Protein AF-A0A4Q5SPE1-F1 (afdb_monomer_lite)

Structure (mmCIF, N/CA/C/O backbone):
data_AF-A0A4Q5SPE1-F1
#
_entry.id   AF-A0A4Q5SPE1-F1
#
loop_
_atom_site.group_PDB
_atom_site.id
_atom_site.type_symbol
_atom_site.label_atom_id
_atom_site.label_alt_id
_atom_site.label_comp_id
_atom_site.label_asym_id
_atom_site.label_entity_id
_atom_site.label_seq_id
_atom_site.pdbx_PDB_ins_code
_atom_site.Cartn_x
_atom_site.Cartn_y
_atom_site.Cartn_z
_atom_site.occupancy
_atom_site.B_iso_or_equiv
_atom_site.auth_seq_id
_atom_site.auth_comp_id
_atom_site.auth_asym_id
_atom_site.auth_atom_id
_atom_site.pdbx_PDB_model_num
ATOM 1 N N . TRP A 1 1 ? 12.655 -14.674 -2.182 1.00 82.31 1 TRP A N 1
ATOM 2 C CA . TRP A 1 1 ? 11.904 -13.418 -2.076 1.00 82.31 1 TRP A CA 1
ATOM 3 C C . TRP A 1 1 ? 12.633 -12.518 -1.113 1.00 82.31 1 TRP A C 1
ATOM 5 O O . TRP A 1 1 ? 12.969 -12.985 -0.029 1.00 82.31 1 TRP A O 1
ATOM 15 N N . ASP A 1 2 ? 12.854 -11.272 -1.507 1.00 93.50 2 ASP A N 1
ATOM 16 C CA . ASP A 1 2 ? 13.227 -10.207 -0.583 1.00 93.50 2 ASP A CA 1
ATOM 17 C C . ASP A 1 2 ? 11.946 -9.484 -0.164 1.00 93.50 2 ASP A C 1
ATOM 19 O O . ASP A 1 2 ? 11.130 -9.115 -1.010 1.00 93.50 2 ASP A O 1
ATOM 23 N N . LEU A 1 3 ? 11.742 -9.314 1.143 1.00 95.25 3 LEU A N 1
ATOM 24 C CA . LEU A 1 3 ? 10.638 -8.517 1.670 1.00 95.25 3 LEU A CA 1
ATOM 25 C C . LEU A 1 3 ? 11.156 -7.114 1.969 1.00 95.25 3 LEU A C 1
ATOM 27 O O . LEU A 1 3 ? 11.956 -6.921 2.883 1.00 95.25 3 LEU A O 1
ATOM 31 N N . ILE A 1 4 ? 10.696 -6.142 1.190 1.00 97.56 4 ILE A N 1
ATOM 32 C CA . ILE A 1 4 ? 11.145 -4.755 1.289 1.00 97.56 4 ILE A CA 1
ATOM 33 C C . ILE A 1 4 ? 10.110 -3.957 2.080 1.00 97.56 4 ILE A C 1
ATOM 35 O O . ILE A 1 4 ? 8.936 -3.907 1.714 1.00 97.56 4 ILE A O 1
ATOM 39 N N . GLU A 1 5 ? 10.544 -3.325 3.170 1.00 97.62 5 GLU A N 1
ATOM 40 C CA . GLU A 1 5 ? 9.685 -2.456 3.973 1.00 97.62 5 GLU A CA 1
ATOM 41 C C . GLU A 1 5 ? 9.263 -1.219 3.165 1.00 97.62 5 GLU A C 1
ATOM 43 O O . GLU A 1 5 ? 10.100 -0.461 2.670 1.00 97.62 5 GLU A O 1
ATOM 48 N N . GLY A 1 6 ? 7.952 -0.990 3.056 1.00 95.75 6 GLY A N 1
ATOM 49 C CA . GLY A 1 6 ? 7.404 0.199 2.408 1.00 95.75 6 GLY A CA 1
ATOM 50 C C . GLY A 1 6 ? 7.757 1.488 3.157 1.00 95.75 6 GLY A C 1
ATOM 51 O O . GLY A 1 6 ? 7.796 1.515 4.383 1.00 95.75 6 GLY A O 1
ATOM 52 N N . GLN A 1 7 ? 7.962 2.585 2.425 1.00 96.75 7 GLN A N 1
ATOM 53 C CA . GLN A 1 7 ? 8.281 3.893 3.003 1.00 96.75 7 GLN A CA 1
ATOM 54 C C . GLN A 1 7 ? 7.366 4.983 2.446 1.00 96.75 7 GLN A C 1
ATOM 56 O O . GLN A 1 7 ? 7.268 5.176 1.232 1.00 96.75 7 GLN A O 1
ATOM 61 N N . GLY A 1 8 ? 6.730 5.739 3.343 1.00 94.94 8 GLY A N 1
ATOM 62 C CA . GLY A 1 8 ? 5.897 6.888 2.989 1.00 94.94 8 GLY A CA 1
ATOM 63 C C . GLY A 1 8 ? 4.587 6.530 2.279 1.00 94.94 8 GLY A C 1
ATOM 64 O O . GLY A 1 8 ? 3.982 5.490 2.517 1.00 94.94 8 GLY A O 1
ATOM 65 N N . SER A 1 9 ? 4.116 7.450 1.439 1.00 97.06 9 SER A N 1
ATOM 66 C CA . SER A 1 9 ? 2.994 7.241 0.522 1.00 97.06 9 SER A CA 1
ATOM 67 C C . SER A 1 9 ? 3.122 8.209 -0.651 1.00 97.06 9 SER A C 1
ATOM 69 O O . SER A 1 9 ? 3.428 9.384 -0.434 1.00 97.06 9 SER A O 1
ATOM 71 N N . LEU A 1 10 ? 2.783 7.762 -1.867 1.00 97.94 10 LEU A N 1
ATOM 72 C CA . LEU A 1 10 ? 2.685 8.621 -3.059 1.00 97.94 10 LEU A CA 1
ATOM 73 C C . LEU A 1 10 ? 1.749 9.826 -2.864 1.00 97.94 10 LEU A C 1
ATOM 75 O O . LEU A 1 10 ? 1.916 10.854 -3.512 1.00 97.94 10 LEU A O 1
ATOM 79 N N . PHE A 1 11 ? 0.784 9.724 -1.948 1.00 97.12 11 PHE A N 1
ATOM 80 C CA . PHE A 1 11 ? -0.184 10.785 -1.670 1.00 97.12 11 PHE A CA 1
ATOM 81 C C . PHE A 1 11 ? 0.265 11.735 -0.554 1.00 97.12 11 PHE A C 1
ATOM 83 O O . PHE A 1 11 ? -0.384 12.757 -0.322 1.00 97.12 11 PHE A O 1
ATOM 90 N N . HIS A 1 12 ? 1.362 11.428 0.146 1.00 97.19 12 HIS A N 1
ATOM 91 C CA . HIS A 1 12 ? 1.887 12.286 1.199 1.00 97.19 12 HIS A CA 1
ATOM 92 C C . HIS A 1 12 ? 2.892 13.301 0.616 1.00 97.19 12 HIS A C 1
ATOM 94 O O . HIS A 1 12 ? 3.975 12.893 0.196 1.00 97.19 12 HIS A O 1
ATOM 100 N N . PRO A 1 13 ? 2.627 14.624 0.664 1.00 94.75 13 PRO A N 1
ATOM 101 C CA . PRO A 1 13 ? 3.460 15.650 0.020 1.00 94.75 13 PRO A CA 1
ATOM 102 C C . PRO A 1 13 ? 4.951 15.583 0.368 1.00 94.75 13 PRO A C 1
ATOM 104 O O . PRO A 1 13 ? 5.798 15.736 -0.502 1.00 94.75 13 PRO A O 1
ATOM 107 N N . SER A 1 14 ? 5.278 15.314 1.634 1.00 95.88 14 SER A N 1
ATOM 108 C CA . SER A 1 14 ? 6.671 15.230 2.094 1.00 95.88 14 SER A CA 1
ATOM 109 C C . SER A 1 14 ? 7.366 13.899 1.787 1.00 95.88 14 SER A C 1
ATOM 111 O O . SER A 1 14 ? 8.584 13.832 1.894 1.00 95.88 14 SER A O 1
ATOM 113 N N 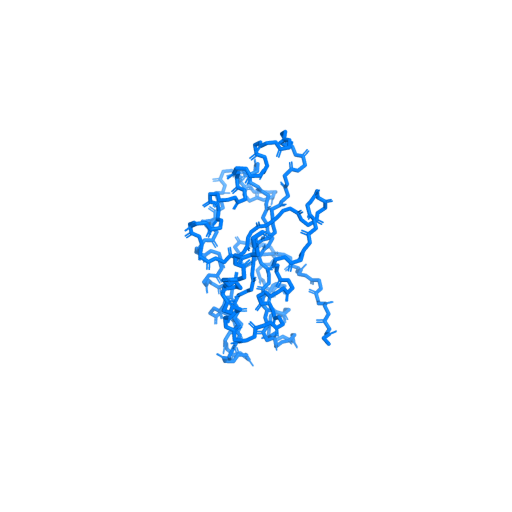. PHE A 1 15 ? 6.623 12.837 1.446 1.00 96.06 15 PHE A N 1
ATOM 114 C CA . PHE A 1 15 ? 7.167 11.473 1.349 1.00 96.06 15 PHE A CA 1
ATOM 115 C C . PHE A 1 15 ? 6.908 10.788 0.004 1.00 96.06 15 PHE A C 1
ATOM 117 O O . PHE A 1 15 ? 7.445 9.709 -0.226 1.00 96.06 15 PHE A O 1
ATOM 124 N N . ALA A 1 16 ? 6.160 11.415 -0.907 1.00 97.06 16 ALA A N 1
ATOM 125 C CA . ALA A 1 16 ? 5.860 10.847 -2.218 1.00 97.06 16 ALA A CA 1
ATOM 126 C C . ALA A 1 16 ? 7.129 10.476 -3.000 1.00 97.06 16 ALA A C 1
ATOM 128 O O . ALA A 1 16 ? 7.211 9.386 -3.557 1.00 97.06 16 ALA A O 1
ATOM 129 N N . GLY A 1 17 ? 8.155 11.336 -2.969 1.00 98.00 17 GLY A N 1
ATOM 130 C CA . GLY A 1 17 ? 9.440 11.057 -3.616 1.00 98.00 17 GLY A CA 1
ATOM 131 C C . GLY A 1 17 ? 10.166 9.835 -3.041 1.00 98.00 17 GLY A C 1
ATOM 132 O O . GLY A 1 17 ? 10.805 9.105 -3.793 1.00 98.00 17 GLY A O 1
ATOM 133 N N . VAL A 1 18 ? 10.020 9.572 -1.736 1.00 98.00 18 VAL A N 1
ATOM 134 C CA . VAL A 1 18 ? 10.597 8.384 -1.084 1.00 98.00 18 VAL A CA 1
ATOM 135 C C . VAL A 1 18 ? 9.904 7.122 -1.589 1.00 98.00 18 VAL A C 1
ATOM 137 O O . VAL A 1 18 ? 10.581 6.182 -1.993 1.00 98.00 18 VAL A O 1
ATOM 140 N N . SER A 1 19 ? 8.569 7.118 -1.637 1.00 98.12 19 SER A N 1
ATOM 141 C CA . SER A 1 19 ? 7.805 5.977 -2.155 1.00 98.12 19 SER A CA 1
ATOM 142 C C . SER A 1 19 ? 8.113 5.704 -3.628 1.00 98.12 19 SER A C 1
ATOM 144 O O . SER A 1 19 ? 8.332 4.554 -3.991 1.00 98.12 19 SER A O 1
ATOM 146 N N . THR A 1 20 ? 8.196 6.742 -4.468 1.00 98.50 20 THR A N 1
ATOM 147 C CA . THR A 1 20 ? 8.575 6.588 -5.883 1.00 98.50 20 THR A CA 1
ATOM 148 C C . THR A 1 20 ? 9.974 5.997 -6.024 1.00 98.50 20 THR A C 1
ATOM 150 O O . THR A 1 20 ? 10.152 5.023 -6.750 1.00 98.50 20 THR A O 1
ATOM 153 N N . GLY A 1 21 ? 10.959 6.549 -5.305 1.00 98.44 21 GLY A N 1
ATOM 154 C CA . GLY A 1 21 ? 12.332 6.046 -5.336 1.00 98.44 21 GLY A CA 1
ATOM 155 C C . GLY A 1 21 ? 12.431 4.592 -4.875 1.00 98.44 21 GLY A C 1
ATOM 156 O O . GLY A 1 21 ? 13.136 3.804 -5.501 1.00 98.44 21 GLY A O 1
ATOM 157 N N . LEU A 1 22 ? 11.676 4.218 -3.836 1.00 98.38 22 LEU A N 1
ATOM 158 C CA . LEU A 1 22 ? 11.610 2.842 -3.353 1.00 98.38 22 LEU A CA 1
ATOM 159 C C . LEU A 1 22 ? 11.001 1.906 -4.400 1.00 98.38 22 LEU A C 1
ATOM 161 O O . LEU A 1 22 ? 11.615 0.896 -4.713 1.00 98.38 22 LEU A O 1
ATOM 165 N N . LEU A 1 23 ? 9.838 2.241 -4.970 1.00 98.44 23 LEU A N 1
ATOM 166 C CA . LEU A 1 23 ? 9.184 1.409 -5.989 1.00 98.44 23 LEU A CA 1
ATOM 167 C C . LEU A 1 23 ? 10.078 1.208 -7.219 1.00 98.44 23 LEU A C 1
ATOM 169 O O . LEU A 1 23 ? 10.174 0.097 -7.735 1.00 98.44 23 LEU A O 1
ATOM 173 N N . HIS A 1 24 ? 10.757 2.264 -7.674 1.00 98.62 24 HIS A N 1
ATOM 174 C CA . HIS A 1 24 ? 11.638 2.189 -8.842 1.00 98.62 24 HIS A CA 1
ATOM 175 C C . HIS A 1 24 ? 12.935 1.437 -8.570 1.00 98.62 24 HIS A C 1
ATOM 177 O O . HIS A 1 24 ? 13.381 0.675 -9.423 1.00 98.62 24 HIS A O 1
ATOM 183 N N . GLY A 1 25 ? 13.534 1.639 -7.397 1.00 97.94 25 GLY A N 1
ATOM 184 C CA . GLY A 1 25 ? 14.774 0.969 -7.012 1.00 97.94 25 GLY A CA 1
ATOM 185 C C . GLY A 1 25 ? 14.574 -0.502 -6.655 1.00 97.94 25 GLY A C 1
ATOM 186 O O . GLY A 1 25 ? 15.408 -1.330 -7.004 1.00 97.94 25 GLY A O 1
ATOM 187 N N . ALA A 1 26 ? 13.464 -0.830 -5.990 1.00 97.75 26 ALA A N 1
ATOM 188 C CA . ALA A 1 26 ? 13.127 -2.194 -5.593 1.00 97.75 26 ALA A CA 1
ATOM 189 C C . ALA A 1 26 ? 12.700 -3.071 -6.773 1.00 97.75 26 ALA A C 1
ATOM 191 O O . ALA A 1 26 ? 12.840 -4.286 -6.702 1.00 97.75 26 ALA A O 1
ATOM 192 N N . GLN A 1 27 ? 12.141 -2.457 -7.821 1.00 98.06 27 GLN A N 1
ATOM 193 C CA . GLN A 1 27 ? 11.566 -3.149 -8.970 1.00 98.06 27 GLN A CA 1
ATOM 194 C C . GLN A 1 27 ? 10.659 -4.338 -8.569 1.00 98.06 27 GLN A C 1
ATOM 196 O O . GLN A 1 27 ? 10.866 -5.456 -9.042 1.00 98.06 27 GLN A O 1
ATOM 201 N N . PRO A 1 28 ? 9.624 -4.123 -7.735 1.00 97.88 28 PRO A N 1
ATOM 202 C CA . PRO A 1 28 ? 8.872 -5.213 -7.123 1.00 97.88 28 PRO A CA 1
ATOM 203 C C . PRO A 1 28 ? 8.111 -6.066 -8.145 1.00 97.88 28 PRO A C 1
ATOM 205 O O . PRO A 1 28 ? 7.509 -5.551 -9.088 1.00 97.88 28 PRO A O 1
ATOM 208 N N . GLU A 1 29 ? 8.056 -7.373 -7.896 1.00 97.38 29 GLU A N 1
ATOM 209 C CA . GLU A 1 29 ? 7.159 -8.302 -8.601 1.00 97.38 29 GLU A CA 1
ATOM 210 C C . GLU A 1 29 ? 5.737 -8.273 -8.018 1.00 97.38 29 GLU A C 1
ATOM 212 O O . GLU A 1 29 ? 4.748 -8.459 -8.730 1.00 97.38 29 GLU A O 1
ATOM 217 N N . ALA A 1 30 ? 5.626 -7.994 -6.719 1.00 97.50 30 ALA A N 1
ATOM 218 C CA . ALA A 1 30 ? 4.375 -7.965 -5.980 1.00 97.50 30 ALA A CA 1
ATOM 219 C C . ALA A 1 30 ? 4.339 -6.801 -4.981 1.00 97.50 30 ALA A C 1
ATOM 221 O O . ALA A 1 30 ? 5.362 -6.434 -4.404 1.00 97.50 30 ALA A O 1
ATOM 222 N N . ILE A 1 31 ? 3.151 -6.240 -4.752 1.00 98.00 31 ILE A N 1
ATOM 223 C CA . ILE A 1 31 ? 2.905 -5.184 -3.763 1.00 98.00 31 ILE A CA 1
ATOM 224 C C . ILE A 1 31 ? 1.781 -5.614 -2.815 1.00 98.00 31 ILE A C 1
ATOM 226 O O . ILE A 1 31 ? 0.727 -6.080 -3.254 1.00 98.00 31 ILE A O 1
ATOM 230 N N . VAL A 1 32 ? 1.988 -5.389 -1.517 1.00 98.12 32 VAL A N 1
ATOM 231 C CA . VAL A 1 32 ? 0.952 -5.459 -0.475 1.00 98.12 32 VAL A CA 1
ATOM 232 C C . VAL A 1 32 ? 0.652 -4.039 -0.004 1.00 98.12 32 VAL A C 1
ATOM 234 O O . VAL A 1 32 ? 1.566 -3.294 0.348 1.00 98.12 32 VAL A O 1
ATOM 237 N N . MET A 1 33 ? -0.620 -3.641 -0.011 1.00 97.94 33 MET A N 1
ATOM 238 C CA . MET A 1 33 ? -1.034 -2.313 0.453 1.00 97.94 33 MET A CA 1
ATOM 239 C C . MET A 1 33 ? -1.286 -2.326 1.956 1.00 97.94 33 MET A C 1
ATOM 241 O O . MET A 1 33 ? -2.071 -3.138 2.428 1.00 97.94 33 MET A O 1
ATOM 245 N N . CYS A 1 34 ? -0.712 -1.384 2.701 1.00 97.38 34 CYS A N 1
ATOM 246 C CA . CYS A 1 34 ? -0.992 -1.224 4.129 1.00 97.38 34 CYS A CA 1
ATOM 247 C C . CYS A 1 34 ? -1.893 -0.011 4.378 1.00 97.38 34 CYS A C 1
ATOM 249 O O . CYS A 1 34 ? -1.652 1.069 3.831 1.00 97.38 34 CYS A O 1
ATOM 251 N N . HIS A 1 35 ? -2.900 -0.154 5.240 1.00 97.25 35 HIS A N 1
ATOM 252 C CA . HIS A 1 35 ? -3.808 0.938 5.573 1.00 97.25 35 HIS A CA 1
ATOM 253 C C . HIS A 1 35 ? -4.278 0.914 7.028 1.00 97.25 35 HIS A C 1
ATOM 255 O O . HIS A 1 35 ? -4.446 -0.129 7.646 1.00 97.25 35 HIS A O 1
ATOM 261 N N . ASP A 1 36 ? -4.493 2.108 7.567 1.00 96.25 36 ASP A N 1
ATOM 262 C CA . ASP A 1 36 ? -5.078 2.353 8.879 1.00 96.25 36 ASP A CA 1
ATOM 263 C C . ASP A 1 36 ? -6.481 2.948 8.653 1.00 96.25 36 ASP A C 1
ATOM 265 O O . ASP A 1 36 ? -6.574 4.126 8.292 1.00 96.25 36 ASP A O 1
ATOM 269 N N . PRO A 1 37 ? -7.554 2.151 8.817 1.00 94.12 37 PRO A N 1
ATOM 270 C CA . PRO A 1 37 ? -8.925 2.548 8.507 1.00 94.12 37 PRO A CA 1
ATOM 271 C C . PRO A 1 37 ? -9.488 3.590 9.477 1.00 94.12 37 PRO A C 1
ATOM 273 O O . PRO A 1 37 ? -10.484 4.235 9.166 1.00 94.12 37 PRO A O 1
ATOM 276 N N . SER A 1 38 ? -8.852 3.791 10.636 1.00 92.75 38 SER A N 1
ATOM 277 C CA . SER A 1 38 ? -9.252 4.836 11.587 1.00 92.75 38 SER A CA 1
ATOM 278 C C . SER A 1 38 ? -8.819 6.236 11.141 1.00 92.75 38 SER A C 1
ATOM 280 O O . SER A 1 38 ? -9.215 7.247 11.723 1.00 92.75 38 SER A O 1
ATOM 282 N N . ARG A 1 39 ? -7.973 6.318 10.108 1.00 93.19 39 ARG A N 1
ATOM 283 C CA . ARG A 1 39 ? -7.339 7.562 9.700 1.00 93.19 39 ARG A CA 1
ATOM 284 C C . ARG A 1 39 ? -8.228 8.364 8.756 1.00 93.19 39 ARG A C 1
ATOM 286 O O . ARG A 1 39 ? -8.352 8.061 7.578 1.00 93.19 39 ARG A O 1
ATOM 293 N N . GLU A 1 40 ? -8.745 9.478 9.254 1.00 92.50 40 GLU A N 1
ATOM 294 C CA . GLU A 1 40 ? -9.583 10.395 8.465 1.00 92.50 40 GLU A CA 1
ATOM 295 C C . GLU A 1 40 ? -8.775 11.360 7.576 1.00 92.50 40 GLU A C 1
ATOM 297 O O . GLU A 1 40 ? -9.263 11.861 6.559 1.00 92.50 40 GLU A O 1
ATOM 302 N N . HIS A 1 41 ? -7.518 11.624 7.948 1.00 95.44 41 HIS A N 1
ATOM 303 C CA . HIS A 1 41 ? -6.661 12.622 7.305 1.00 95.44 41 HIS A CA 1
ATOM 304 C C . HIS A 1 41 ? -5.248 12.091 7.085 1.00 95.44 41 HIS A C 1
ATOM 306 O O . HIS A 1 41 ? -4.734 11.287 7.863 1.00 95.44 41 HIS A O 1
ATOM 312 N N . MET A 1 42 ? -4.561 12.617 6.076 1.00 95.31 42 MET A N 1
ATOM 313 C CA . MET A 1 42 ? -3.139 12.378 5.880 1.00 95.31 42 MET A CA 1
ATOM 314 C C . MET A 1 42 ? -2.362 12.741 7.153 1.00 95.31 42 MET A C 1
ATOM 316 O O . MET A 1 42 ? -2.549 13.812 7.737 1.00 95.31 42 MET A O 1
ATOM 320 N N . ARG A 1 43 ? -1.488 11.833 7.598 1.00 92.06 43 ARG A N 1
ATOM 321 C CA . ARG A 1 43 ? -0.733 11.995 8.846 1.00 92.06 43 ARG A CA 1
ATOM 322 C C . ARG A 1 43 ? 0.044 13.314 8.820 1.00 92.06 43 ARG A C 1
ATOM 324 O O . ARG A 1 43 ? 0.783 13.571 7.884 1.00 92.06 43 ARG A O 1
ATOM 331 N N . GLY A 1 44 ? -0.127 14.142 9.849 1.00 93.94 44 GLY A N 1
ATOM 332 C CA . GLY A 1 44 ? 0.553 15.438 9.948 1.00 93.94 44 GLY A CA 1
ATOM 333 C C . GLY A 1 44 ? -0.012 16.546 9.050 1.00 93.94 44 GLY A C 1
ATOM 334 O O . GLY A 1 44 ? 0.551 17.636 9.036 1.00 93.94 44 GLY A O 1
ATOM 335 N N . ILE A 1 45 ? -1.114 16.309 8.324 1.00 94.94 45 ILE A N 1
ATOM 336 C CA . ILE A 1 45 ? -1.745 17.305 7.445 1.00 94.94 45 ILE A CA 1
ATOM 337 C C . ILE A 1 45 ? -3.268 17.312 7.675 1.00 94.94 45 ILE A C 1
ATOM 339 O O . ILE A 1 45 ? -4.018 16.693 6.913 1.00 94.94 45 ILE A O 1
ATOM 343 N N . PRO A 1 46 ? -3.749 18.002 8.728 1.00 94.00 46 PRO A N 1
ATOM 344 C CA . PRO A 1 46 ? -5.176 18.099 9.032 1.00 94.00 46 PRO A CA 1
ATOM 345 C C . PRO A 1 46 ? -5.999 18.596 7.835 1.00 94.00 46 PRO A C 1
ATOM 347 O O . PRO A 1 46 ? -5.557 19.455 7.073 1.00 94.00 46 PRO A O 1
ATOM 350 N N . GLY A 1 47 ? -7.198 18.039 7.654 1.00 93.44 47 GLY A N 1
ATOM 351 C CA . GLY A 1 47 ? -8.119 18.410 6.571 1.00 93.44 47 GLY A CA 1
ATOM 352 C C . GLY A 1 47 ? -7.785 17.834 5.188 1.00 93.44 47 GLY A C 1
ATOM 353 O O . GLY A 1 47 ? -8.637 17.859 4.300 1.00 93.44 47 GLY A O 1
ATOM 354 N N . ARG A 1 48 ? -6.594 17.254 4.982 1.00 94.56 48 ARG A N 1
ATOM 355 C CA . ARG A 1 48 ? -6.270 16.537 3.741 1.00 94.56 48 ARG A CA 1
ATOM 356 C C . ARG A 1 48 ? -6.760 15.097 3.834 1.00 94.56 48 ARG A C 1
ATOM 358 O O . ARG A 1 48 ? -6.160 14.296 4.543 1.00 94.56 48 ARG A O 1
ATOM 365 N N . LYS A 1 49 ? -7.818 14.760 3.099 1.00 95.06 49 LYS A N 1
ATOM 366 C CA . LYS A 1 49 ? -8.353 13.391 3.044 1.00 95.06 49 LYS A CA 1
ATOM 367 C C . LYS A 1 49 ? -7.358 12.411 2.419 1.00 95.06 49 LYS A C 1
ATOM 369 O O . LYS A 1 49 ? -6.507 12.799 1.615 1.00 95.06 49 LYS A O 1
ATOM 374 N N . LEU A 1 50 ? -7.485 11.144 2.797 1.00 95.81 50 LEU A N 1
ATOM 375 C CA . LEU A 1 50 ? -6.796 10.037 2.141 1.00 95.81 50 LEU A CA 1
ATOM 376 C C . LEU A 1 50 ? -7.469 9.711 0.793 1.00 95.81 50 LEU A C 1
ATOM 378 O O . LEU A 1 50 ? -8.675 9.935 0.660 1.00 95.81 50 LEU A O 1
ATOM 382 N N . PRO A 1 51 ? -6.725 9.176 -0.193 1.00 95.94 51 PRO A N 1
ATOM 383 C CA . PRO A 1 51 ? -7.348 8.526 -1.345 1.00 95.94 51 PRO A CA 1
ATOM 384 C C . PRO A 1 51 ? -8.132 7.287 -0.893 1.00 95.94 51 PRO A C 1
ATOM 386 O O . PRO A 1 51 ? -7.869 6.732 0.178 1.00 95.94 51 PRO A O 1
ATOM 389 N N . SER A 1 52 ? -9.043 6.799 -1.732 1.00 96.12 52 SER A N 1
ATOM 390 C CA . SER A 1 52 ? -9.584 5.454 -1.527 1.00 96.12 52 SER A CA 1
ATOM 391 C C . SER A 1 52 ? -8.476 4.400 -1.657 1.00 96.12 52 SER A C 1
ATOM 393 O O . SER A 1 52 ? -7.468 4.609 -2.338 1.00 96.12 52 SER A O 1
ATOM 395 N N . LEU A 1 53 ? -8.670 3.229 -1.042 1.00 96.62 53 LEU A N 1
ATOM 396 C CA . LEU A 1 53 ? -7.733 2.106 -1.165 1.00 96.62 53 LEU A CA 1
ATOM 397 C C . LEU A 1 53 ? -7.473 1.720 -2.626 1.00 96.62 53 LEU A C 1
ATOM 399 O O . LEU A 1 53 ? -6.328 1.487 -3.004 1.00 96.62 53 LEU A O 1
ATOM 403 N N . LYS A 1 54 ? -8.523 1.714 -3.456 1.00 97.00 54 LYS A N 1
ATOM 404 C CA . LYS A 1 54 ? -8.431 1.376 -4.880 1.00 97.00 54 LYS A CA 1
ATOM 405 C C . LYS A 1 54 ? -7.615 2.401 -5.666 1.00 97.00 54 LYS A C 1
ATOM 407 O O . LYS A 1 54 ? -6.732 2.014 -6.425 1.00 97.00 54 LYS A O 1
ATOM 412 N N . GLU A 1 55 ? -7.875 3.693 -5.465 1.00 97.88 55 GLU A N 1
ATOM 413 C CA . GLU A 1 55 ? -7.085 4.764 -6.091 1.00 97.88 55 GLU A CA 1
ATOM 414 C C . GLU A 1 55 ? -5.626 4.714 -5.636 1.00 97.88 55 GLU A C 1
ATOM 416 O O . GLU A 1 55 ? -4.716 4.858 -6.451 1.00 97.88 55 GLU A O 1
ATOM 421 N N . CYS A 1 56 ? -5.395 4.472 -4.341 1.00 97.88 56 CYS A N 1
ATOM 422 C CA . CYS A 1 56 ? -4.053 4.343 -3.794 1.00 97.88 56 CYS A CA 1
ATOM 423 C C . CYS A 1 56 ? -3.299 3.178 -4.444 1.00 97.88 56 CYS A C 1
ATOM 425 O O . CYS A 1 56 ? -2.154 3.339 -4.869 1.00 97.88 56 CYS A O 1
ATOM 427 N N . LEU A 1 57 ? -3.943 2.014 -4.545 1.00 98.19 57 LEU A N 1
ATOM 428 C CA . LEU A 1 57 ? -3.350 0.812 -5.118 1.00 98.19 57 LEU A CA 1
ATOM 429 C C . LEU A 1 57 ? -3.011 0.992 -6.593 1.00 98.19 57 LEU A C 1
ATOM 431 O O . LEU A 1 57 ? -1.878 0.726 -6.990 1.00 98.19 57 LEU A O 1
ATOM 435 N N . GLU A 1 58 ? -3.953 1.506 -7.381 1.00 98.25 58 GLU A N 1
ATOM 436 C CA . GLU A 1 58 ? -3.742 1.714 -8.811 1.00 98.25 58 GLU A CA 1
ATOM 437 C C . GLU A 1 58 ? -2.617 2.722 -9.074 1.00 98.25 58 GLU A C 1
ATOM 439 O O . GLU A 1 58 ? -1.750 2.461 -9.904 1.00 98.25 58 GLU A O 1
ATOM 444 N N . ALA A 1 59 ? -2.549 3.823 -8.318 1.00 98.50 59 ALA A N 1
ATOM 445 C CA . ALA A 1 59 ? -1.462 4.792 -8.454 1.00 98.50 59 ALA A CA 1
ATOM 446 C C . ALA A 1 59 ? -0.085 4.177 -8.142 1.00 98.50 59 ALA A C 1
ATOM 448 O O . ALA A 1 59 ? 0.880 4.422 -8.867 1.00 98.50 59 ALA A O 1
ATOM 449 N N . ASN A 1 60 ? 0.017 3.346 -7.097 1.00 98.69 60 ASN A N 1
ATOM 450 C CA . ASN A 1 60 ? 1.269 2.655 -6.769 1.00 98.69 60 ASN A CA 1
ATOM 451 C C . ASN A 1 60 ? 1.666 1.655 -7.860 1.00 98.69 60 ASN A C 1
ATOM 453 O O . ASN A 1 60 ? 2.830 1.626 -8.256 1.00 98.69 60 ASN A O 1
ATOM 457 N N . LEU A 1 61 ? 0.711 0.887 -8.394 1.00 98.62 61 LEU A N 1
ATOM 458 C CA . LEU A 1 61 ? 0.973 -0.032 -9.500 1.00 98.62 61 LEU A CA 1
ATOM 459 C C . LEU A 1 61 ? 1.413 0.715 -10.763 1.00 98.62 61 LEU A C 1
ATOM 461 O O . LEU A 1 61 ? 2.370 0.302 -11.407 1.00 98.62 61 LEU A O 1
ATOM 465 N N . GLN A 1 62 ? 0.770 1.832 -11.109 1.00 98.62 62 GLN A N 1
ATOM 466 C CA . GLN A 1 62 ? 1.167 2.657 -12.255 1.00 98.62 62 GLN A CA 1
ATOM 467 C C . GLN A 1 62 ? 2.599 3.177 -12.126 1.00 98.62 62 GLN A C 1
ATOM 469 O O . GLN A 1 62 ? 3.371 3.069 -13.077 1.00 98.62 62 GLN A O 1
ATOM 474 N N . VAL A 1 63 ? 2.973 3.694 -10.952 1.00 98.69 63 VAL A N 1
ATOM 475 C CA . VAL A 1 63 ? 4.341 4.170 -10.702 1.00 98.69 63 VAL A CA 1
ATOM 476 C C . VAL A 1 63 ? 5.343 3.019 -10.763 1.00 98.69 63 VAL A C 1
ATOM 478 O O . VAL A 1 63 ? 6.376 3.161 -11.415 1.00 98.69 63 VAL A O 1
ATOM 481 N N . ALA A 1 64 ? 5.037 1.878 -10.142 1.00 98.69 64 ALA A N 1
ATOM 482 C CA . ALA A 1 64 ? 5.908 0.706 -10.145 1.00 98.69 64 ALA A CA 1
ATOM 483 C C . ALA A 1 64 ? 6.101 0.115 -11.553 1.00 98.69 64 ALA A C 1
ATOM 485 O O . ALA A 1 64 ? 7.216 -0.261 -11.912 1.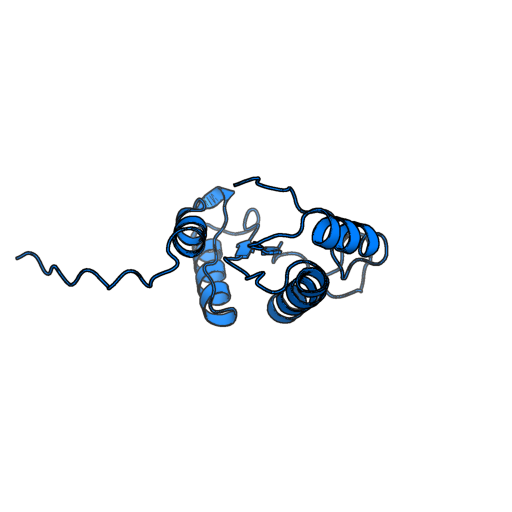00 98.69 64 ALA A O 1
ATOM 486 N N . ARG A 1 65 ? 5.057 0.101 -12.396 1.00 98.62 65 ARG A N 1
ATOM 487 C CA . ARG A 1 65 ? 5.103 -0.438 -13.772 1.00 98.62 65 ARG A CA 1
ATOM 488 C C . ARG A 1 65 ? 6.097 0.263 -14.692 1.00 98.62 65 ARG A C 1
ATOM 490 O O . ARG A 1 65 ? 6.495 -0.326 -15.692 1.00 98.62 65 ARG A O 1
ATOM 497 N N . LEU A 1 66 ? 6.529 1.479 -14.352 1.00 98.50 66 LEU A N 1
ATOM 498 C CA . LEU A 1 66 ? 7.572 2.186 -15.099 1.00 98.50 66 LEU A CA 1
ATOM 499 C C . LEU A 1 66 ? 8.917 1.442 -15.078 1.00 98.50 66 LEU A C 1
ATOM 501 O O . LEU A 1 66 ? 9.689 1.569 -16.025 1.00 98.50 66 LEU A O 1
ATOM 505 N N . THR A 1 67 ? 9.189 0.663 -14.029 1.00 98.44 67 THR A N 1
ATOM 506 C CA . THR A 1 67 ? 10.419 -0.137 -13.888 1.00 98.44 67 THR A CA 1
ATOM 507 C C . THR A 1 67 ? 10.152 -1.632 -13.707 1.00 98.44 67 THR A C 1
ATOM 509 O O . THR A 1 67 ? 11.052 -2.431 -13.941 1.00 98.44 67 THR A O 1
ATOM 512 N N . SER A 1 68 ? 8.921 -2.013 -13.353 1.00 98.12 68 SER A N 1
ATOM 513 C CA . SER A 1 68 ? 8.474 -3.397 -13.153 1.00 98.12 68 SER A CA 1
ATOM 514 C C . SER A 1 68 ? 7.179 -3.669 -13.917 1.00 98.12 68 SER A C 1
ATOM 516 O O . SER A 1 68 ? 6.102 -3.679 -13.320 1.00 98.12 68 SER A O 1
ATOM 518 N N . PRO A 1 69 ? 7.237 -3.899 -15.241 1.00 97.19 69 PRO A N 1
ATOM 519 C CA . PRO A 1 69 ? 6.044 -3.961 -16.093 1.00 97.19 69 PRO A CA 1
ATOM 520 C C . PRO A 1 69 ? 4.991 -4.992 -15.659 1.00 97.19 69 PRO A C 1
ATOM 522 O O . PRO A 1 69 ? 3.799 -4.776 -15.864 1.00 97.19 69 PRO A O 1
ATOM 525 N N . ASN A 1 70 ? 5.430 -6.085 -15.029 1.00 96.50 70 ASN A N 1
ATOM 526 C CA . ASN A 1 70 ? 4.580 -7.203 -14.613 1.00 96.50 70 ASN A CA 1
ATOM 527 C C . ASN A 1 70 ? 4.168 -7.149 -13.132 1.00 96.50 70 ASN A C 1
ATOM 529 O O . ASN A 1 70 ? 3.616 -8.124 -12.627 1.00 96.50 70 ASN A O 1
ATOM 533 N N . VAL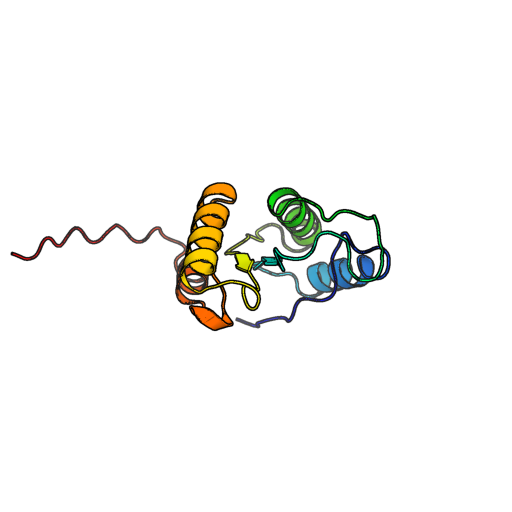 A 1 71 ? 4.448 -6.048 -12.422 1.00 98.19 71 VAL A N 1
ATOM 534 C CA . VAL A 1 71 ? 4.088 -5.915 -11.004 1.00 98.19 71 VAL A CA 1
ATOM 535 C C . VAL A 1 71 ? 2.584 -6.092 -10.796 1.00 98.19 71 VAL A C 1
ATOM 537 O O . VAL A 1 71 ? 1.755 -5.507 -11.509 1.00 98.19 71 VAL A O 1
ATOM 540 N N . ARG A 1 72 ? 2.230 -6.872 -9.774 1.00 97.25 72 ARG A N 1
ATOM 541 C CA . ARG A 1 72 ? 0.844 -7.095 -9.352 1.00 97.25 72 ARG A CA 1
ATOM 542 C C . ARG A 1 72 ? 0.637 -6.756 -7.883 1.00 97.25 72 ARG A C 1
ATOM 544 O O . ARG A 1 72 ? 1.566 -6.771 -7.083 1.00 97.25 72 ARG A O 1
ATOM 551 N N . ALA A 1 73 ? -0.599 -6.453 -7.520 1.00 97.88 73 ALA A N 1
ATOM 552 C CA . ALA A 1 73 ? -0.993 -6.377 -6.123 1.00 97.88 73 ALA A CA 1
ATOM 553 C C . ALA A 1 73 ? -1.411 -7.769 -5.643 1.00 97.88 73 ALA A C 1
ATOM 555 O O . ALA A 1 73 ? -2.074 -8.481 -6.391 1.00 97.88 73 ALA A O 1
ATOM 556 N N . VAL A 1 74 ? -1.025 -8.141 -4.423 1.00 97.81 74 VAL A N 1
ATOM 557 C CA . VAL A 1 74 ? -1.290 -9.488 -3.872 1.00 97.81 74 VAL A CA 1
ATOM 558 C C . VAL A 1 74 ? -2.085 -9.469 -2.568 1.00 97.81 74 VAL A C 1
ATOM 560 O O . VAL A 1 74 ? -2.430 -10.515 -2.037 1.00 97.81 74 VAL A O 1
ATOM 563 N N . GLY A 1 75 ? -2.400 -8.286 -2.042 1.00 98.06 75 GLY A N 1
ATOM 564 C CA . GLY A 1 75 ? -3.251 -8.182 -0.866 1.00 98.06 75 GLY A CA 1
ATOM 565 C C . GLY A 1 75 ? -3.254 -6.813 -0.208 1.00 98.06 75 GLY A C 1
ATOM 566 O O . GLY A 1 75 ? -2.517 -5.895 -0.591 1.00 98.06 75 GLY A O 1
ATOM 567 N N . VAL A 1 76 ? -4.099 -6.704 0.811 1.00 98.56 76 VAL A N 1
ATOM 568 C CA . VAL A 1 76 ? -4.247 -5.528 1.664 1.00 98.56 76 VAL A CA 1
ATOM 569 C C . VAL A 1 76 ? -4.074 -5.936 3.128 1.00 98.56 76 VAL A C 1
ATOM 571 O O . VAL A 1 76 ? -4.724 -6.854 3.617 1.00 98.56 76 VAL A O 1
ATOM 574 N N . CYS A 1 77 ? -3.215 -5.218 3.840 1.00 98.50 77 CYS A N 1
ATOM 575 C CA . CYS A 1 77 ? -3.051 -5.317 5.281 1.00 98.50 77 CYS A CA 1
ATOM 576 C C . CYS A 1 77 ? -3.725 -4.121 5.955 1.00 98.50 77 CYS A C 1
ATOM 578 O O . CYS A 1 77 ? -3.335 -2.970 5.733 1.00 98.50 77 CYS A O 1
ATOM 580 N N . LEU A 1 78 ? -4.708 -4.382 6.811 1.00 98.38 78 LEU A N 1
ATOM 581 C CA . LEU A 1 78 ? -5.338 -3.365 7.643 1.00 98.38 78 LEU A CA 1
ATOM 582 C C . LEU A 1 78 ? -4.731 -3.373 9.041 1.00 98.38 78 LEU A C 1
ATOM 584 O O . LEU A 1 78 ? -4.527 -4.423 9.635 1.00 98.38 78 LEU A O 1
ATOM 588 N N . ASN A 1 79 ? -4.477 -2.189 9.589 1.00 97.94 79 ASN A N 1
ATOM 589 C CA . ASN A 1 79 ? -4.217 -2.029 11.012 1.00 97.94 79 ASN A CA 1
ATOM 590 C C . ASN A 1 79 ? -5.555 -1.868 11.740 1.00 97.94 79 ASN A C 1
ATOM 592 O O . ASN A 1 79 ? -6.116 -0.775 11.776 1.00 97.94 79 ASN A O 1
ATOM 596 N N . THR A 1 80 ? -6.060 -2.947 12.330 1.00 97.88 80 THR A N 1
ATOM 597 C CA . THR A 1 80 ? -7.348 -2.967 13.037 1.00 97.88 80 THR A CA 1
ATOM 598 C C . THR A 1 80 ? -7.200 -2.899 14.556 1.00 97.88 80 THR A C 1
ATOM 600 O O . THR A 1 80 ? -8.161 -3.140 15.276 1.00 97.88 80 THR A O 1
ATOM 603 N N . SER A 1 81 ? -6.027 -2.504 15.067 1.00 96.50 81 SER A N 1
ATOM 604 C CA . SER A 1 81 ? -5.734 -2.461 16.512 1.00 96.50 81 SER A CA 1
ATOM 605 C C . SER A 1 81 ? -6.707 -1.618 17.353 1.00 96.50 81 SER A C 1
ATOM 607 O O . SER A 1 81 ? -6.801 -1.822 18.562 1.00 96.50 81 SER A O 1
ATOM 609 N N . GLY A 1 82 ? -7.438 -0.683 16.735 1.00 94.81 82 GLY A N 1
ATOM 610 C CA . GLY A 1 82 ? -8.485 0.113 17.383 1.00 94.81 82 GLY A CA 1
ATOM 611 C C . GLY A 1 82 ? -9.898 -0.489 17.341 1.00 94.81 82 GLY A C 1
ATOM 612 O O . GLY A 1 82 ? -10.828 0.155 17.819 1.00 94.81 82 GLY A O 1
ATOM 613 N N . LEU A 1 83 ? -10.086 -1.674 16.752 1.00 96.25 83 LEU A N 1
ATOM 614 C CA . LEU A 1 83 ? -11.388 -2.318 16.546 1.00 96.25 83 LEU A CA 1
ATOM 615 C C . LEU A 1 83 ? -11.535 -3.590 17.389 1.00 96.25 83 LEU A C 1
ATOM 617 O O . LEU A 1 83 ? -10.556 -4.241 17.752 1.00 96.25 83 LEU A O 1
ATOM 621 N N . GLY A 1 84 ? -12.783 -3.977 17.674 1.00 97.19 84 GLY A N 1
ATOM 622 C CA . GLY A 1 84 ? -13.068 -5.293 18.248 1.00 97.19 84 GLY A CA 1
ATOM 623 C C . GLY A 1 84 ? -12.809 -6.425 17.235 1.00 97.19 84 GLY A C 1
ATOM 624 O O . GLY A 1 84 ? -12.942 -6.192 16.033 1.00 97.19 84 GLY A O 1
ATOM 625 N N . PRO A 1 85 ? -12.509 -7.665 17.674 1.00 95.75 85 PRO A N 1
ATOM 626 C CA . PRO A 1 85 ? -12.142 -8.762 16.769 1.00 95.75 85 PRO A CA 1
ATOM 627 C C . PRO A 1 85 ? -13.167 -9.071 15.667 1.00 95.75 85 PRO A C 1
ATOM 629 O O . PRO A 1 85 ? -12.780 -9.367 14.542 1.00 95.75 85 PRO A O 1
ATOM 632 N N . GLU A 1 86 ? -14.467 -8.996 15.967 1.00 97.56 86 GLU A N 1
ATOM 633 C CA . GLU A 1 86 ? -15.528 -9.212 14.969 1.00 97.56 86 GLU A CA 1
ATOM 634 C C . GLU A 1 86 ? -15.578 -8.073 13.946 1.00 97.56 86 GLU A C 1
ATOM 636 O O . GLU A 1 86 ? -15.523 -8.322 12.748 1.00 97.56 86 GLU A O 1
ATOM 641 N N . GLN A 1 87 ? -15.549 -6.821 14.413 1.00 97.81 87 GLN A N 1
ATOM 642 C CA . GLN A 1 87 ? -15.516 -5.639 13.545 1.00 97.81 87 GLN A CA 1
ATOM 643 C C . GLN A 1 87 ? -14.283 -5.627 12.635 1.00 97.81 87 GLN A C 1
ATOM 645 O O . GLN A 1 87 ? -14.369 -5.237 11.474 1.00 97.81 87 GLN A O 1
ATOM 650 N N . ALA A 1 88 ? -13.134 -6.064 13.154 1.00 98.00 88 ALA A N 1
ATOM 651 C CA . ALA A 1 88 ? -11.900 -6.192 12.392 1.00 98.00 88 ALA A CA 1
ATOM 652 C C . ALA A 1 88 ? -12.026 -7.230 11.265 1.00 98.00 88 ALA A C 1
ATOM 654 O O . ALA A 1 88 ? -11.624 -6.951 10.133 1.00 98.00 88 ALA A O 1
ATOM 655 N N . ARG A 1 89 ? -12.624 -8.399 11.542 1.00 97.94 89 ARG A N 1
ATOM 656 C CA . ARG A 1 89 ? -12.891 -9.424 10.517 1.00 97.94 89 ARG A CA 1
ATOM 657 C C . ARG A 1 89 ? -13.879 -8.931 9.471 1.00 97.94 89 ARG A C 1
ATOM 659 O O . ARG A 1 89 ? -13.596 -9.046 8.282 1.00 97.94 89 ARG A O 1
ATOM 666 N N . ASP A 1 90 ? -14.989 -8.337 9.898 1.00 98.38 90 ASP A N 1
ATOM 667 C CA . ASP A 1 90 ? -16.003 -7.793 8.991 1.00 98.38 90 ASP A CA 1
ATOM 668 C C . ASP A 1 90 ? -15.398 -6.740 8.061 1.00 98.38 90 ASP A C 1
ATOM 670 O O . ASP A 1 90 ? -15.625 -6.764 6.851 1.00 98.38 90 ASP A O 1
ATOM 674 N N . LEU A 1 91 ? -14.563 -5.850 8.603 1.00 98.31 91 LEU A N 1
ATOM 675 C CA . LEU A 1 91 ? -13.879 -4.838 7.809 1.00 98.31 91 LEU A CA 1
ATOM 676 C C . LEU A 1 91 ? -12.911 -5.456 6.792 1.00 98.31 91 LEU A C 1
ATOM 678 O O . LEU A 1 91 ? -12.859 -4.990 5.650 1.00 98.31 91 LEU A O 1
ATOM 682 N N . CYS A 1 92 ? -12.173 -6.503 7.173 1.00 98.50 92 CYS A N 1
ATOM 683 C CA . CYS A 1 92 ? -11.318 -7.239 6.240 1.00 98.50 92 CYS A CA 1
ATOM 684 C C . CYS A 1 92 ? -12.151 -7.864 5.112 1.00 98.50 92 CYS A C 1
ATOM 686 O O . CYS A 1 92 ? -11.838 -7.639 3.948 1.00 98.50 92 CYS A O 1
ATOM 688 N N . HIS A 1 93 ? -13.262 -8.539 5.425 1.00 98.31 93 HIS A N 1
ATOM 689 C CA . HIS A 1 93 ? -14.142 -9.145 4.418 1.00 98.31 93 HIS A CA 1
ATOM 690 C C . HIS A 1 93 ? -14.768 -8.118 3.467 1.00 98.31 93 HIS A C 1
ATOM 692 O O . HIS A 1 93 ? -14.802 -8.329 2.254 1.00 98.31 93 HIS A O 1
ATOM 698 N N . ILE A 1 94 ? -15.240 -6.985 3.992 1.00 98.31 94 ILE A N 1
ATOM 699 C CA . ILE A 1 94 ? -15.791 -5.895 3.176 1.00 98.31 94 ILE A CA 1
ATOM 700 C C . ILE A 1 94 ? -14.714 -5.326 2.248 1.00 98.31 94 ILE A C 1
ATOM 702 O O . ILE A 1 94 ? -14.972 -5.080 1.068 1.00 98.31 94 ILE A O 1
ATOM 706 N N . THR A 1 95 ? -13.503 -5.125 2.769 1.00 98.25 95 THR A N 1
ATOM 707 C CA . THR A 1 95 ? -12.381 -4.584 1.995 1.00 98.25 95 THR A CA 1
ATOM 708 C C . THR A 1 95 ? -11.926 -5.563 0.917 1.00 98.25 95 THR A C 1
ATOM 710 O O . THR A 1 95 ? -11.732 -5.154 -0.226 1.00 98.25 95 THR A O 1
ATOM 713 N N . GLU A 1 96 ? -11.830 -6.852 1.241 1.00 98.12 96 GLU A N 1
ATOM 714 C CA . GLU A 1 96 ? -11.529 -7.924 0.290 1.00 98.12 96 GLU A CA 1
ATOM 715 C C . GLU A 1 96 ? -12.544 -7.948 -0.854 1.00 98.12 96 GLU A C 1
ATOM 717 O O . GLU A 1 96 ? -12.157 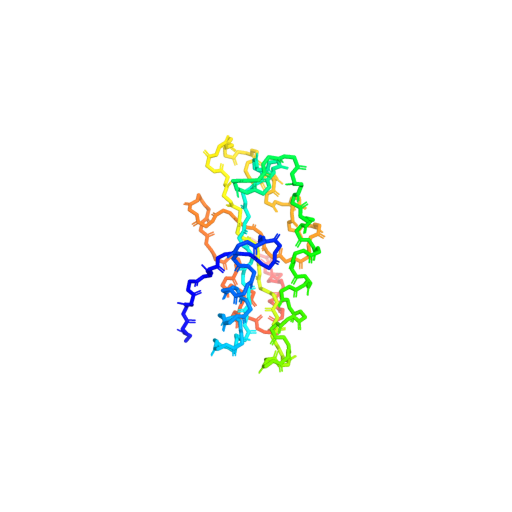-7.906 -2.020 1.00 98.12 96 GLU A O 1
ATOM 722 N N . ALA A 1 97 ? -13.843 -7.906 -0.542 1.00 97.94 97 ALA A N 1
ATOM 723 C CA . ALA A 1 97 ? -14.895 -7.869 -1.555 1.00 97.94 97 ALA A CA 1
ATOM 724 C C . ALA A 1 97 ? -14.832 -6.607 -2.436 1.00 97.94 97 ALA A C 1
ATOM 726 O O . ALA A 1 97 ? -15.111 -6.671 -3.634 1.00 97.94 97 ALA A O 1
ATOM 727 N N . ALA A 1 98 ? -14.462 -5.457 -1.865 1.00 97.19 98 ALA A N 1
ATOM 728 C CA . ALA A 1 98 ? -14.378 -4.191 -2.593 1.00 97.19 98 ALA A CA 1
ATOM 729 C C . ALA A 1 98 ? -13.140 -4.087 -3.501 1.00 97.19 98 ALA A C 1
ATOM 731 O O . ALA A 1 98 ? -13.200 -3.453 -4.559 1.00 97.19 98 ALA A O 1
ATOM 732 N N . ILE A 1 99 ? -12.014 -4.670 -3.082 1.00 97.06 99 ILE A N 1
ATOM 733 C CA . ILE A 1 99 ? -10.734 -4.602 -3.799 1.00 97.06 99 ILE A CA 1
ATOM 734 C C . ILE A 1 99 ? -10.545 -5.799 -4.739 1.00 97.06 99 ILE A C 1
ATOM 736 O O . ILE A 1 99 ? -9.889 -5.655 -5.769 1.00 97.06 99 ILE A O 1
ATOM 740 N N . GLY A 1 100 ? -11.148 -6.947 -4.427 1.00 97.00 100 GLY A N 1
ATOM 741 C CA . GLY A 1 100 ? -10.959 -8.197 -5.162 1.00 97.00 100 GLY A CA 1
ATOM 742 C C . GLY A 1 100 ? -9.604 -8.858 -4.898 1.00 97.00 100 GLY A C 1
ATOM 743 O O . GLY A 1 100 ? -9.128 -9.607 -5.743 1.00 97.00 100 GLY A O 1
ATOM 744 N N . LEU A 1 101 ? -8.973 -8.552 -3.761 1.00 97.69 101 LEU A N 1
ATOM 745 C CA . LEU A 1 101 ? -7.701 -9.123 -3.310 1.00 97.69 101 LEU A CA 1
ATOM 746 C C . LEU A 1 101 ? -7.817 -9.511 -1.835 1.00 97.69 101 LEU A C 1
ATOM 748 O O . LEU A 1 101 ? -8.529 -8.803 -1.114 1.00 97.69 101 LEU A O 1
ATOM 752 N N . PRO A 1 102 ? -7.082 -10.538 -1.369 1.00 98.25 102 PRO A N 1
ATOM 753 C CA . PRO A 1 102 ? -7.083 -10.926 0.035 1.00 98.25 102 PRO A CA 1
ATOM 754 C C . PRO A 1 102 ? -6.827 -9.740 0.961 1.00 98.25 102 PRO A C 1
ATOM 756 O O . PRO A 1 102 ? -5.910 -8.941 0.730 1.00 98.25 102 PRO A O 1
ATOM 759 N N . CYS A 1 103 ? -7.625 -9.633 2.021 1.00 98.62 103 CYS A N 1
ATOM 760 C CA . CYS A 1 103 ? -7.466 -8.591 3.026 1.00 98.62 103 CYS A CA 1
ATOM 761 C C . CYS A 1 103 ? -7.396 -9.193 4.429 1.00 98.62 103 CYS A C 1
ATOM 763 O O . CYS A 1 103 ? -8.252 -9.981 4.818 1.00 98.62 103 CYS A O 1
ATOM 765 N N . THR A 1 104 ? -6.402 -8.788 5.217 1.00 98.50 104 THR A N 1
ATOM 766 C CA . THR A 1 104 ? -6.211 -9.284 6.588 1.00 98.50 104 THR A CA 1
ATOM 767 C C . THR A 1 104 ? -5.655 -8.198 7.507 1.00 98.50 104 THR A C 1
ATOM 769 O O . THR A 1 104 ? -5.134 -7.183 7.043 1.00 98.50 104 THR A O 1
ATOM 772 N N . ASP A 1 105 ? -5.730 -8.420 8.817 1.00 98.31 105 ASP A N 1
ATOM 773 C CA . ASP A 1 105 ? -4.842 -7.765 9.774 1.00 98.31 105 ASP A CA 1
ATOM 774 C C . ASP A 1 105 ? -3.673 -8.724 10.052 1.00 98.31 105 ASP A C 1
ATOM 776 O O . ASP A 1 105 ? -3.879 -9.777 10.667 1.00 98.31 105 ASP A O 1
ATOM 780 N N . PRO A 1 106 ? -2.445 -8.395 9.614 1.00 97.38 106 PRO A N 1
ATOM 781 C CA . PRO A 1 106 ? -1.314 -9.312 9.706 1.00 97.38 106 PRO A CA 1
ATOM 782 C C . PRO A 1 106 ? -0.901 -9.614 11.152 1.00 97.38 106 PRO A C 1
ATOM 784 O O . PRO A 1 106 ? -0.273 -10.641 11.399 1.00 97.38 106 PRO A O 1
ATOM 787 N N . ILE A 1 107 ? -1.238 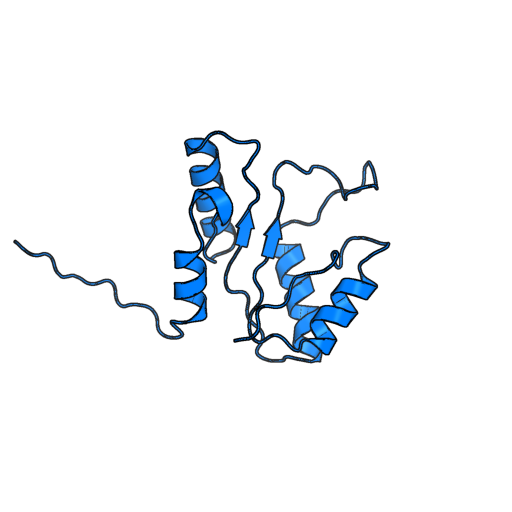-8.739 12.104 1.00 97.12 107 ILE A N 1
ATOM 788 C CA . ILE A 1 107 ? -0.902 -8.902 13.520 1.00 97.12 107 ILE A CA 1
ATOM 789 C C . ILE A 1 107 ? -1.982 -9.712 14.236 1.00 97.12 107 ILE A C 1
ATOM 791 O O . ILE A 1 107 ? -1.658 -10.577 15.047 1.00 97.12 107 ILE A O 1
ATOM 795 N N . ALA A 1 108 ? -3.258 -9.446 13.946 1.00 96.56 108 ALA A N 1
ATOM 796 C CA . ALA A 1 108 ? -4.369 -10.113 14.623 1.00 96.56 108 ALA A CA 1
ATOM 797 C C . ALA A 1 108 ? -4.710 -11.488 14.027 1.00 96.56 108 ALA A C 1
ATOM 799 O O . ALA A 1 108 ? -5.089 -12.397 14.768 1.00 96.56 108 ALA A O 1
ATOM 800 N N . PHE A 1 109 ? -4.608 -11.640 12.703 1.00 97.44 109 PHE A N 1
ATOM 801 C CA . PHE A 1 109 ? -5.122 -12.805 11.971 1.00 97.44 109 PHE A CA 1
ATOM 802 C C . PHE A 1 109 ? -4.066 -13.526 11.125 1.00 97.44 109 PHE A C 1
ATOM 804 O O . PHE A 1 109 ? -4.350 -14.596 10.594 1.00 97.44 109 PHE A O 1
ATOM 811 N N . GLY A 1 110 ? -2.850 -12.983 11.027 1.00 97.44 110 GLY A N 1
ATOM 812 C CA . GLY A 1 110 ? -1.781 -13.547 10.204 1.00 97.44 110 GLY A CA 1
ATOM 813 C C . GLY A 1 110 ? -1.902 -13.184 8.721 1.00 97.44 110 GLY A C 1
ATOM 814 O O . GLY A 1 110 ? -2.729 -12.361 8.322 1.00 97.44 110 GLY A O 1
ATOM 815 N N . VAL A 1 111 ? -1.026 -13.774 7.902 1.00 97.19 111 VAL A N 1
ATOM 816 C CA . VAL A 1 111 ? -0.789 -13.366 6.501 1.00 97.19 111 VAL A CA 1
ATOM 817 C C . VAL A 1 111 ? -1.021 -14.473 5.474 1.00 97.19 111 VAL A C 1
ATOM 819 O O . VAL A 1 111 ? -0.760 -14.257 4.292 1.00 97.19 111 VAL A O 1
ATOM 822 N N . ASP A 1 112 ? -1.518 -15.634 5.898 1.00 96.31 112 ASP A N 1
ATOM 823 C CA . ASP A 1 112 ? -1.588 -16.837 5.058 1.00 96.31 112 ASP A CA 1
ATOM 824 C C . ASP A 1 112 ? -2.328 -16.584 3.737 1.00 96.31 112 ASP A C 1
ATOM 826 O O . ASP A 1 112 ? -1.803 -16.902 2.678 1.00 96.31 112 ASP A O 1
ATOM 830 N N . ALA A 1 113 ? -3.466 -15.881 3.764 1.00 94.56 113 ALA A N 1
ATOM 831 C CA . ALA A 1 113 ? -4.234 -15.569 2.554 1.00 94.56 113 ALA A CA 1
ATOM 832 C C . ALA A 1 113 ? -3.458 -14.718 1.523 1.00 94.56 113 ALA A C 1
ATOM 834 O O . ALA A 1 113 ? -3.646 -14.873 0.319 1.00 94.56 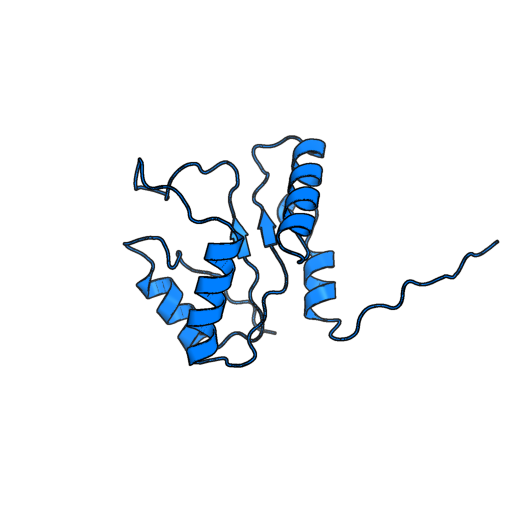113 ALA A O 1
ATOM 835 N N . ILE A 1 114 ? -2.568 -13.830 1.982 1.00 96.38 114 ILE A N 1
ATOM 836 C CA . ILE A 1 114 ? -1.706 -13.025 1.100 1.00 96.38 114 ILE A CA 1
ATOM 837 C C . ILE A 1 114 ? -0.563 -13.884 0.552 1.00 96.38 114 ILE A C 1
ATOM 839 O O . ILE A 1 114 ? -0.181 -13.735 -0.608 1.00 96.38 114 ILE A O 1
ATOM 843 N N . LEU A 1 115 ? -0.007 -14.784 1.370 1.00 95.38 115 LEU A N 1
ATOM 844 C CA . LEU A 1 115 ? 1.027 -15.717 0.921 1.00 95.38 115 LEU A CA 1
ATOM 845 C C . LEU A 1 115 ? 0.480 -16.701 -0.113 1.00 95.38 115 LEU A C 1
ATOM 847 O O . LEU A 1 115 ? 1.159 -16.956 -1.104 1.00 95.38 115 LEU A O 1
ATOM 851 N N . ASP A 1 116 ? -0.742 -17.194 0.076 1.00 94.38 116 ASP A N 1
ATOM 852 C CA . ASP A 1 116 ? -1.416 -18.063 -0.885 1.00 94.38 116 ASP A CA 1
ATOM 853 C C . ASP A 1 116 ? -1.591 -17.352 -2.233 1.00 94.38 116 ASP A C 1
ATOM 855 O O . ASP A 1 116 ? -1.192 -17.897 -3.256 1.00 94.38 116 ASP A O 1
ATOM 859 N N . GLU A 1 117 ? -2.075 -16.106 -2.249 1.00 94.56 117 GLU A N 1
ATOM 860 C CA . GLU A 1 117 ? -2.191 -15.296 -3.475 1.00 94.56 117 GLU A CA 1
ATOM 861 C C . GLU A 1 117 ? -0.828 -14.965 -4.107 1.00 94.56 117 GLU A C 1
ATOM 863 O O . GLU A 1 117 ? -0.686 -14.886 -5.332 1.00 94.56 117 GLU A O 1
ATOM 868 N N . LEU A 1 118 ? 0.212 -14.766 -3.293 1.00 93.25 118 LEU A N 1
ATOM 869 C CA . LEU A 1 118 ? 1.561 -14.495 -3.782 1.00 93.25 118 LEU A CA 1
ATOM 870 C C . LEU A 1 118 ? 2.201 -15.735 -4.427 1.00 93.25 118 LEU A C 1
ATOM 872 O O . LEU A 1 118 ? 2.836 -15.617 -5.478 1.00 93.25 118 LEU A O 1
ATOM 876 N N . LEU A 1 119 ? 2.062 -16.900 -3.793 1.00 90.88 119 LEU A N 1
ATOM 877 C CA . LEU A 1 119 ? 2.771 -18.130 -4.153 1.00 90.88 119 LEU A CA 1
ATOM 878 C C . LEU A 1 119 ? 1.982 -19.018 -5.125 1.00 90.88 119 LEU A C 1
ATOM 880 O O . LEU A 1 119 ? 2.598 -19.715 -5.934 1.00 90.88 119 LEU A O 1
ATOM 884 N N . CYS A 1 120 ? 0.647 -18.992 -5.089 1.00 78.88 120 CYS A N 1
ATOM 885 C CA . CYS A 1 120 ? -0.199 -19.721 -6.032 1.00 78.88 120 CYS A CA 1
ATOM 886 C C . CYS A 1 120 ? -0.549 -18.834 -7.230 1.00 78.88 120 CYS A C 1
ATOM 888 O O . CYS A 1 120 ? -1.519 -18.086 -7.217 1.00 78.88 120 CYS A O 1
ATOM 890 N N . LEU A 1 121 ? 0.229 -18.960 -8.306 1.00 61.69 121 LEU A N 1
ATOM 891 C CA . LEU A 1 121 ? -0.075 -18.334 -9.602 1.00 61.69 121 LEU A CA 1
ATOM 892 C C . LEU A 1 121 ? -1.203 -19.055 -10.371 1.00 61.69 121 LEU A C 1
ATOM 894 O O . LEU A 1 121 ? -1.678 -18.538 -11.379 1.00 61.69 121 LEU A O 1
ATOM 898 N N . GLU A 1 122 ? -1.640 -20.223 -9.890 1.00 54.59 122 GLU A N 1
ATOM 899 C CA . GLU A 1 122 ? -2.788 -20.977 -10.402 1.00 54.59 122 GLU A CA 1
ATOM 900 C C . GLU A 1 122 ? -3.905 -20.977 -9.345 1.00 54.59 122 GLU A C 1
ATOM 902 O O . GLU A 1 122 ? -3.616 -21.241 -8.172 1.00 54.59 122 GLU A O 1
ATOM 907 N N . PRO A 1 123 ? -5.178 -20.727 -9.711 1.00 45.38 123 PRO A N 1
ATOM 908 C CA . PRO A 1 123 ? -6.278 -20.794 -8.760 1.00 45.38 123 PRO A CA 1
ATOM 909 C C . PRO A 1 123 ? -6.323 -22.183 -8.121 1.00 45.38 123 PRO A C 1
ATOM 911 O O . PRO A 1 123 ? -6.450 -23.189 -8.823 1.00 45.38 123 PRO A O 1
ATOM 914 N N . SER A 1 124 ? -6.263 -22.252 -6.789 1.00 44.16 124 SER A N 1
ATOM 915 C CA . SER A 1 124 ? -6.537 -23.495 -6.069 1.00 44.16 124 SER A CA 1
ATOM 916 C C . SER A 1 124 ? -7.943 -23.964 -6.446 1.00 44.16 124 SER A C 1
ATOM 918 O O . SER A 1 124 ? -8.947 -23.332 -6.101 1.00 44.16 124 SER A O 1
ATOM 920 N N . ALA A 1 125 ? -8.030 -25.049 -7.219 1.00 47.22 125 ALA A N 1
ATOM 921 C CA . ALA A 1 125 ? -9.302 -25.686 -7.505 1.00 47.22 125 ALA A CA 1
ATOM 922 C C . ALA A 1 125 ? -9.912 -26.079 -6.159 1.00 47.22 125 ALA A C 1
ATOM 924 O O . ALA A 1 125 ? -9.316 -26.863 -5.419 1.00 47.22 125 ALA A O 1
ATOM 925 N N . ARG A 1 126 ? -11.080 -25.506 -5.826 1.00 45.03 126 ARG A N 1
ATOM 926 C CA . ARG A 1 126 ? -11.814 -25.847 -4.601 1.00 45.03 126 ARG A CA 1
ATOM 927 C C . ARG A 1 126 ? -11.845 -27.364 -4.475 1.00 45.03 126 ARG A C 1
ATOM 929 O O . ARG A 1 126 ? -12.440 -28.039 -5.312 1.00 45.03 126 ARG A O 1
ATOM 936 N N . SER A 1 127 ? -11.195 -27.880 -3.437 1.00 45.38 127 SER A N 1
ATOM 937 C CA . SER A 1 127 ? -11.232 -29.298 -3.113 1.00 45.38 127 SER A CA 1
ATOM 938 C C . SER A 1 127 ? -12.686 -29.680 -2.839 1.00 45.38 127 SER A C 1
ATOM 940 O O . SER A 1 127 ? -13.245 -29.343 -1.798 1.00 45.38 127 SER A O 1
ATOM 942 N N . THR A 1 128 ? -13.327 -30.352 -3.795 1.00 53.84 128 THR A N 1
ATOM 943 C CA . THR A 1 128 ? -14.670 -30.928 -3.644 1.00 53.84 128 THR A CA 1
ATOM 944 C C . THR A 1 128 ? -14.607 -32.316 -3.023 1.00 53.84 128 THR A C 1
ATOM 946 O O . THR A 1 128 ? -15.397 -33.193 -3.379 1.00 53.84 128 THR A O 1
ATOM 949 N N . THR A 1 129 ? -13.689 -32.553 -2.088 1.00 45.34 129 THR A N 1
ATOM 950 C CA . THR A 1 129 ? -13.764 -33.770 -1.285 1.00 45.34 129 THR A CA 1
ATOM 951 C C . THR A 1 129 ? -14.815 -33.556 -0.205 1.00 45.34 129 THR A C 1
ATOM 953 O O . THR A 1 129 ? -14.518 -33.275 0.952 1.00 45.34 129 THR A O 1
ATOM 956 N N . ALA A 1 130 ? -16.079 -33.703 -0.606 1.00 50.31 130 ALA A N 1
ATOM 957 C CA . ALA A 1 130 ? -17.101 -34.198 0.295 1.00 50.31 130 ALA A CA 1
ATOM 958 C C . ALA A 1 130 ? -16.653 -35.598 0.731 1.00 50.31 130 ALA A C 1
ATOM 960 O O . ALA A 1 130 ? -16.840 -36.575 0.003 1.00 50.31 130 ALA A O 1
ATOM 961 N N . SER A 1 131 ? -15.995 -35.684 1.885 1.00 46.75 131 SER A N 1
ATOM 962 C CA . SER A 1 131 ? -15.798 -36.968 2.542 1.00 46.75 131 SER A CA 1
ATOM 963 C C . SER A 1 131 ? -17.011 -37.231 3.424 1.00 46.75 131 SER A C 1
ATOM 965 O O . SER A 1 131 ? -17.418 -36.370 4.204 1.00 46.75 131 SER A O 1
ATOM 967 N N . ARG A 1 132 ? -17.608 -38.397 3.187 1.00 43.00 132 ARG A N 1
ATOM 968 C CA . ARG A 1 132 ? -18.743 -38.976 3.910 1.00 43.00 132 ARG A CA 1
ATOM 969 C C . ARG A 1 132 ? -18.420 -39.238 5.374 1.00 43.00 132 ARG A C 1
ATOM 971 O O . ARG A 1 132 ? -17.223 -39.460 5.665 1.00 43.00 132 ARG A O 1
#

pLDDT: mean 92.27, std 14.15, range [43.0, 98.69]

Foldseek 3Di:
DDDDDAWDACPAPVCVVVRLCCLQVVLDQEDEAEDEPVDQADPPDPPHGDDPPQVRQVVSLVSNCVRRVNYDYQEYAYDQVVDDPVVQVVVQVVVCVVNVHHYHHCVPPNCVRSVCSVVPPDPDDPPPPPDD

Secondary structure (DSSP, 8-state):
---PPP-S-TTSTTTHHHHHHHHHHH--SEEEEEE-TT--S-TT-TT-PPPPHHHHHHHHHHHHHTT-TT-EEEEEEE--TTS-HHHHHHHHHHHHHHHTS-EE-TTTT-SHHHHHHHH-SS----------

Radius of gyration: 16.23 Å; chains: 1; bounding box: 34×57×34 Å

Sequence (132 aa):
WDLIEGQGSLFHPSFAGVSTGLLHGAQPEAIVMCHDPSREHMRGIPGRKLPSLKECLEANLQVARLTSPNVRAVGVCLNTSGLGPEQARDLCHITEAAIGLPCTDPIAFGVDAILDELLCLEPSARSTTASR